Protein AF-A0A810N4E0-F1 (afdb_monomer_lite)

Radius of gyration: 15.89 Å; chains: 1; bounding box: 38×24×46 Å

Sequence (117 aa):
MADPGGDLTLTYKQDPAICSRVLPAQRVYGVTVRDDRDSAAGLTVELRYSGAVSGTRTMLPRGDTFHATIGPFAYEDHGDLTGRITVTVVATDSDGAATTIRGNPMDLVGCPGIRIG

pLDDT: mean 73.1, std 13.66, range [44.66, 92.38]

Secondary structure (DSSP, 8-state):
-----S--EEEEEE-GGG--SS--EEEEEEEE---SS--TTT-EEEEEEEESS-EEEEPEEETTEEEEEEEEEPHHHHSS--EEEEEEEEEE-TTS-EEEEEPPPEEE---TT----

Foldseek 3Di:
DFALDDDWDKDKDFPPPPQDLFQQGKIKIKIQGHGPPDAPVQKWKKKFKDWLDTDIDTFDDDHRMTMDMDDSDTCVRQPQSWTKMKIKMWMAGNVGHIDIDTDDIDITGTDPDPDDD

Organism: NCBI:txid338584

Structure (mmCIF, N/CA/C/O backbone):
data_AF-A0A810N4E0-F1
#
_entry.id   AF-A0A810N4E0-F1
#
loop_
_atom_site.group_PDB
_atom_site.id
_atom_site.type_symbol
_atom_site.label_atom_id
_atom_site.label_alt_id
_atom_site.label_comp_id
_atom_site.label_asym_id
_atom_site.label_entity_id
_atom_site.label_seq_id
_atom_site.pdbx_PDB_ins_code
_atom_site.Cartn_x
_atom_site.Cartn_y
_atom_site.Cartn_z
_atom_site.occupancy
_atom_site.B_iso_or_equiv
_atom_site.auth_seq_id
_atom_site.auth_comp_id
_atom_site.auth_asym_id
_atom_site.auth_atom_id
_atom_site.pdbx_PDB_model_num
ATOM 1 N N . MET A 1 1 ? -18.116 -10.764 17.312 1.00 46.34 1 MET A N 1
ATOM 2 C CA . MET A 1 1 ? -16.971 -10.958 16.405 1.00 46.34 1 MET A CA 1
ATOM 3 C C . MET A 1 1 ? -16.698 -9.591 15.848 1.00 46.34 1 MET A C 1
ATOM 5 O O . MET A 1 1 ? -17.554 -9.096 15.135 1.00 46.34 1 MET A O 1
ATOM 9 N N . ALA A 1 2 ? -15.638 -8.952 16.324 1.00 48.84 2 ALA A N 1
ATOM 10 C CA . ALA A 1 2 ? -15.214 -7.675 15.793 1.00 48.84 2 ALA A CA 1
ATOM 11 C C . ALA A 1 2 ? -14.464 -7.955 14.501 1.00 48.84 2 ALA A C 1
ATOM 13 O O . ALA A 1 2 ? -13.494 -8.711 14.510 1.00 48.84 2 ALA A O 1
ATOM 14 N N . ASP A 1 3 ? -14.996 -7.475 13.395 1.00 58.50 3 ASP A N 1
ATOM 15 C CA . ASP A 1 3 ? -14.223 -7.262 12.191 1.00 58.50 3 ASP A CA 1
ATOM 16 C C . ASP A 1 3 ? -13.901 -5.767 12.133 1.00 58.50 3 ASP A C 1
ATOM 18 O O . ASP A 1 3 ? -14.648 -4.962 12.690 1.00 58.50 3 ASP A O 1
ATOM 22 N N . PRO A 1 4 ? -12.835 -5.366 11.433 1.00 57.88 4 PRO A N 1
ATOM 23 C CA . PRO A 1 4 ? -12.808 -4.038 10.862 1.00 57.88 4 PRO A CA 1
ATOM 24 C C . PRO A 1 4 ? -13.876 -3.977 9.771 1.00 57.88 4 PRO A C 1
ATOM 26 O O . PRO A 1 4 ? -13.631 -4.273 8.596 1.00 57.88 4 PRO A O 1
ATOM 29 N N . GLY A 1 5 ? -15.106 -3.732 10.224 1.00 51.84 5 GLY A N 1
ATOM 30 C CA . GLY A 1 5 ? -16.337 -3.715 9.456 1.00 51.84 5 GLY A CA 1
ATOM 31 C C . GLY A 1 5 ? -16.502 -2.396 8.719 1.00 51.84 5 GLY A C 1
ATOM 32 O O . GLY A 1 5 ? -16.906 -1.381 9.289 1.00 51.84 5 GLY A O 1
ATOM 33 N N . GLY A 1 6 ? -16.237 -2.422 7.413 1.00 50.56 6 GLY A N 1
ATOM 34 C CA . GLY A 1 6 ? -16.424 -1.268 6.545 1.00 50.56 6 GLY A CA 1
ATOM 35 C C . GLY A 1 6 ? -16.348 -1.597 5.060 1.00 50.56 6 GLY A C 1
ATOM 36 O O . GLY A 1 6 ? -15.827 -2.634 4.650 1.00 50.56 6 GLY A O 1
ATOM 37 N N . ASP A 1 7 ? -16.852 -0.677 4.239 1.00 55.38 7 ASP A N 1
ATOM 38 C CA . ASP A 1 7 ? -16.701 -0.737 2.787 1.00 55.38 7 ASP A CA 1
ATOM 39 C C . ASP A 1 7 ? -15.265 -0.375 2.399 1.00 55.38 7 ASP A C 1
ATOM 41 O O . ASP A 1 7 ? -14.864 0.793 2.429 1.00 55.38 7 ASP A O 1
ATOM 45 N N . LEU A 1 8 ? -14.487 -1.377 1.987 1.00 56.03 8 LEU A N 1
ATOM 46 C CA . LEU A 1 8 ? -13.149 -1.158 1.449 1.00 56.03 8 LEU A CA 1
ATOM 47 C C . LEU A 1 8 ? -13.202 -0.915 -0.055 1.00 56.03 8 LEU A C 1
ATOM 49 O O . LEU A 1 8 ? -13.228 -1.834 -0.872 1.00 56.03 8 LEU A O 1
ATOM 53 N N . THR A 1 9 ? -13.176 0.364 -0.419 1.00 64.94 9 THR A N 1
ATOM 54 C CA . THR A 1 9 ? -13.059 0.794 -1.816 1.00 64.94 9 THR A CA 1
ATOM 55 C C . THR A 1 9 ? -11.597 1.050 -2.150 1.00 64.94 9 THR A C 1
ATOM 57 O O . THR A 1 9 ? -10.994 1.976 -1.608 1.00 64.94 9 THR A O 1
ATOM 60 N N . LEU A 1 10 ? -11.030 0.234 -3.043 1.00 63.59 10 LEU A N 1
ATOM 61 C CA . LEU A 1 10 ? -9.686 0.437 -3.578 1.00 63.59 10 LEU A CA 1
ATOM 62 C C . LEU A 1 10 ? -9.752 1.377 -4.783 1.00 63.59 10 LEU A C 1
ATOM 64 O O . LEU A 1 10 ? -10.251 1.008 -5.847 1.00 63.59 10 LEU A O 1
ATOM 68 N N . THR A 1 11 ? -9.181 2.563 -4.636 1.00 65.94 11 THR A N 1
ATOM 69 C CA . THR A 1 11 ? -9.032 3.528 -5.722 1.00 65.94 11 THR A CA 1
ATOM 70 C C . THR A 1 11 ? -7.559 3.613 -6.080 1.00 65.94 11 THR A C 1
ATOM 72 O O . THR A 1 11 ? -6.707 3.795 -5.212 1.00 65.94 11 THR A O 1
ATOM 75 N N . TYR A 1 12 ? -7.233 3.498 -7.362 1.00 66.62 12 TYR A N 1
ATOM 76 C CA . TYR A 1 12 ? -5.865 3.676 -7.832 1.00 66.62 12 TYR A CA 1
ATOM 77 C C . TYR A 1 12 ? -5.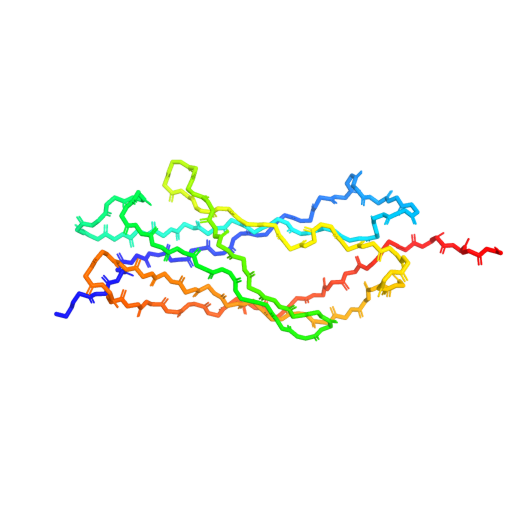795 4.867 -8.776 1.00 66.62 12 TYR A C 1
ATOM 79 O O . TYR A 1 12 ? -6.677 5.085 -9.608 1.00 66.62 12 TYR A O 1
ATOM 87 N N . LYS A 1 13 ? -4.718 5.640 -8.654 1.00 63.06 13 LYS A N 1
ATOM 88 C CA . LYS A 1 13 ? -4.366 6.676 -9.618 1.00 63.06 13 LYS A CA 1
ATOM 89 C C . LYS A 1 13 ? -2.974 6.364 -10.141 1.00 63.06 13 LYS A C 1
ATOM 91 O O . LYS A 1 13 ? -2.000 6.327 -9.386 1.00 63.06 13 LYS A O 1
ATOM 96 N N . GLN A 1 14 ? -2.883 6.114 -11.443 1.00 58.03 14 GLN A N 1
ATOM 97 C CA . GLN A 1 14 ? -1.609 6.252 -12.130 1.00 58.03 14 GLN A CA 1
ATOM 98 C C . GLN A 1 14 ? -1.296 7.742 -12.154 1.00 58.03 14 GLN A C 1
ATOM 100 O O . GLN A 1 14 ? -2.107 8.523 -12.645 1.00 58.03 14 GLN A O 1
ATOM 105 N N . ASP A 1 15 ? -0.158 8.132 -11.591 1.00 56.22 15 ASP A N 1
ATOM 106 C CA . ASP A 1 15 ? 0.370 9.463 -11.837 1.00 56.22 15 ASP A CA 1
ATOM 107 C C . ASP A 1 15 ? 1.200 9.403 -13.130 1.00 56.22 15 ASP A C 1
ATOM 109 O O . ASP A 1 15 ? 2.283 8.813 -13.124 1.00 56.22 15 ASP A O 1
ATOM 113 N N . PRO A 1 16 ? 0.694 9.918 -14.267 1.00 50.66 16 PRO A N 1
ATOM 114 C CA . PRO A 1 16 ? 1.446 9.934 -15.517 1.00 50.66 16 PRO A CA 1
ATOM 115 C C . PRO A 1 16 ? 2.621 10.929 -15.485 1.00 50.66 16 PRO A C 1
ATOM 117 O O . PRO A 1 16 ? 3.434 10.915 -16.405 1.00 50.66 16 PRO A O 1
ATOM 120 N N . ALA A 1 17 ? 2.728 11.789 -14.461 1.00 47.88 17 ALA A N 1
ATOM 121 C CA . ALA A 1 17 ? 3.710 12.872 -14.407 1.00 47.88 17 ALA A CA 1
ATOM 122 C C . ALA A 1 17 ? 5.114 12.442 -13.948 1.00 47.88 17 ALA A C 1
ATOM 124 O O . ALA A 1 17 ? 6.055 13.223 -14.063 1.00 47.88 17 ALA A O 1
ATOM 125 N N . ILE A 1 18 ? 5.289 11.208 -13.466 1.00 53.06 18 ILE A N 1
ATOM 126 C CA . ILE A 1 18 ? 6.589 10.682 -13.014 1.00 53.06 18 ILE A CA 1
ATOM 127 C C . ILE A 1 18 ? 7.083 9.636 -14.014 1.00 53.06 18 ILE A C 1
ATOM 129 O O . ILE A 1 18 ? 7.562 8.577 -13.639 1.00 53.06 18 ILE A O 1
ATOM 133 N N . CYS A 1 19 ? 6.928 9.909 -15.310 1.00 53.62 19 CYS A N 1
ATOM 134 C CA . CYS A 1 19 ? 7.683 9.188 -16.323 1.00 53.62 19 CYS A CA 1
ATOM 135 C C . CYS A 1 19 ? 9.001 9.914 -16.561 1.00 53.62 19 CYS A C 1
ATOM 137 O O . CYS A 1 19 ? 9.051 10.954 -17.214 1.00 53.62 19 CYS A O 1
ATOM 139 N N . SER A 1 20 ? 10.079 9.366 -16.006 1.00 59.59 20 SER A N 1
ATOM 140 C CA . SER A 1 20 ? 11.436 9.863 -16.221 1.00 59.59 20 SER A CA 1
ATOM 141 C C . SER A 1 20 ? 12.381 8.702 -16.510 1.00 59.59 20 SER A C 1
ATOM 143 O O . SER A 1 20 ? 12.071 7.554 -16.202 1.00 59.59 20 SER A O 1
ATOM 145 N N . ARG A 1 21 ? 13.567 8.996 -17.060 1.00 56.66 21 ARG A N 1
ATOM 146 C CA . ARG A 1 21 ? 14.623 7.985 -17.273 1.00 56.66 21 ARG A CA 1
ATOM 147 C C . ARG A 1 21 ? 15.075 7.287 -15.986 1.00 56.66 21 ARG A C 1
ATOM 149 O O . ARG A 1 21 ? 15.694 6.239 -16.073 1.00 56.66 21 ARG A O 1
ATOM 156 N N . VAL A 1 22 ? 14.790 7.870 -14.820 1.00 56.16 22 VAL A N 1
ATOM 157 C CA . VAL A 1 22 ? 15.258 7.375 -13.519 1.00 56.16 22 VAL A CA 1
ATOM 158 C C . VAL A 1 22 ? 14.152 6.631 -12.767 1.00 56.16 22 VAL A C 1
ATOM 160 O O . VAL A 1 22 ? 14.442 5.647 -12.102 1.00 56.16 22 VAL A O 1
ATOM 163 N N . LEU A 1 23 ? 12.886 7.038 -12.913 1.00 62.25 23 LEU A N 1
ATOM 164 C CA . LEU A 1 23 ? 11.733 6.447 -12.221 1.00 62.25 23 LEU A CA 1
ATOM 165 C C . LEU A 1 23 ? 10.660 6.012 -13.239 1.00 62.25 23 LEU A C 1
ATOM 167 O O . LEU A 1 23 ? 9.763 6.796 -13.537 1.00 62.25 23 LEU A O 1
ATOM 171 N N . PRO A 1 24 ? 10.749 4.804 -13.820 1.00 54.97 24 PRO A N 1
ATOM 172 C CA . PRO A 1 24 ? 9.833 4.333 -14.863 1.00 54.97 24 PRO A CA 1
ATOM 173 C C . PRO A 1 24 ? 8.411 3.985 -14.405 1.00 54.97 24 PRO A C 1
ATOM 175 O O . PRO A 1 24 ? 7.542 3.812 -15.259 1.00 54.97 24 PRO A O 1
ATOM 178 N N . ALA A 1 25 ? 8.140 3.834 -13.103 1.00 60.31 25 ALA A N 1
ATOM 179 C CA . ALA A 1 25 ? 6.793 3.510 -12.636 1.00 60.31 25 ALA A CA 1
ATOM 180 C C . ALA A 1 25 ? 6.536 3.914 -11.178 1.00 60.31 25 ALA A C 1
ATOM 182 O O . ALA A 1 25 ? 7.288 3.560 -10.268 1.00 60.31 25 ALA A O 1
ATOM 183 N N . GLN A 1 26 ? 5.397 4.571 -10.954 1.00 65.06 26 GLN A N 1
ATOM 184 C CA . GLN A 1 26 ? 4.789 4.770 -9.641 1.00 65.06 26 GLN A CA 1
ATOM 185 C C . GLN A 1 26 ? 3.272 4.549 -9.733 1.00 65.06 26 GLN A C 1
ATOM 187 O O . GLN A 1 26 ? 2.625 4.851 -10.746 1.00 65.06 26 GLN A O 1
ATOM 192 N N . ARG A 1 27 ? 2.688 4.000 -8.667 1.00 66.75 27 ARG A N 1
ATOM 193 C CA . ARG A 1 27 ? 1.237 3.855 -8.502 1.00 66.75 27 ARG A CA 1
ATOM 194 C C . ARG A 1 27 ? 0.839 4.278 -7.096 1.00 66.75 27 ARG A C 1
ATOM 196 O O . ARG A 1 27 ? 1.438 3.820 -6.125 1.00 66.75 27 ARG A O 1
ATOM 203 N N . VAL A 1 28 ? -0.179 5.127 -6.994 1.00 66.38 28 VAL A N 1
ATOM 204 C CA . VAL A 1 28 ? -0.765 5.524 -5.710 1.00 66.38 28 VAL A CA 1
ATOM 205 C C . VAL A 1 28 ? -2.064 4.759 -5.508 1.00 66.38 28 VAL A C 1
ATOM 207 O O . VAL A 1 28 ? -2.921 4.736 -6.396 1.00 66.38 28 VAL A O 1
ATOM 210 N N . TYR A 1 29 ? -2.191 4.148 -4.336 1.00 67.25 29 TYR A N 1
ATOM 211 C CA . TYR A 1 29 ? -3.364 3.413 -3.887 1.00 67.25 29 TYR A CA 1
ATOM 212 C C . TYR A 1 29 ? -3.987 4.145 -2.713 1.00 67.25 29 TYR A C 1
ATOM 214 O O . TYR A 1 29 ? -3.320 4.404 -1.712 1.00 67.25 29 TYR A O 1
ATOM 222 N N . GLY A 1 30 ? -5.269 4.453 -2.850 1.00 69.19 30 GLY A N 1
ATOM 223 C CA . GLY A 1 30 ? -6.126 4.879 -1.760 1.00 69.19 30 GLY A CA 1
ATOM 224 C C . GLY A 1 30 ? -7.083 3.751 -1.408 1.00 69.19 30 GLY A C 1
ATOM 225 O O . GLY A 1 30 ? -7.650 3.116 -2.297 1.00 69.19 30 GLY A O 1
ATOM 226 N N . VAL A 1 31 ? -7.277 3.508 -0.120 1.00 73.44 31 VAL A N 1
ATOM 227 C CA . VAL A 1 31 ? -8.347 2.652 0.382 1.00 73.44 31 VAL A CA 1
ATOM 228 C C . VAL A 1 31 ? -9.116 3.407 1.452 1.00 73.44 31 VAL A C 1
ATOM 230 O O . VAL A 1 31 ? -8.528 4.106 2.271 1.00 73.44 31 VAL A O 1
ATOM 233 N N . THR A 1 32 ? -10.436 3.304 1.435 1.00 72.94 32 THR A N 1
ATOM 234 C CA . THR A 1 32 ? -11.247 3.744 2.578 1.00 72.94 32 THR A CA 1
ATOM 235 C C . THR A 1 32 ? -11.413 2.542 3.487 1.00 72.94 32 THR A C 1
ATOM 237 O O . THR A 1 32 ? -11.782 1.481 2.999 1.00 72.94 32 THR A O 1
ATOM 240 N N . VAL A 1 33 ? -11.092 2.679 4.769 1.00 72.19 33 VAL A N 1
ATOM 241 C CA . VAL A 1 33 ? -11.344 1.636 5.766 1.00 72.19 33 VAL A CA 1
ATOM 242 C C . VAL A 1 33 ? -12.189 2.271 6.844 1.00 72.19 33 VAL A C 1
ATOM 244 O O . VAL A 1 33 ? -11.837 3.335 7.351 1.00 72.19 33 VAL A O 1
ATOM 247 N N . ARG A 1 34 ? -13.306 1.630 7.167 1.00 71.06 34 ARG A N 1
ATOM 248 C CA . ARG A 1 34 ? -14.159 2.031 8.273 1.00 71.06 34 ARG A CA 1
ATOM 249 C C . ARG A 1 34 ? -14.232 0.874 9.254 1.00 71.06 34 ARG A C 1
ATOM 251 O O . ARG A 1 34 ? -14.201 -0.277 8.837 1.00 71.06 34 ARG A O 1
ATOM 258 N N . ASP A 1 35 ? -14.290 1.230 10.520 1.00 71.50 35 ASP A N 1
ATOM 259 C CA . ASP A 1 35 ? -14.498 0.336 11.644 1.00 71.50 35 ASP A CA 1
ATOM 260 C C . ASP A 1 35 ? -15.592 0.975 12.513 1.00 71.50 35 ASP A C 1
ATOM 262 O O . ASP A 1 35 ? -15.758 2.203 12.518 1.00 71.50 35 ASP A O 1
ATOM 266 N N . ASP A 1 36 ? -16.422 0.158 13.149 1.00 71.25 36 ASP A N 1
ATOM 267 C CA . ASP A 1 36 ? -17.547 0.616 13.959 1.00 71.25 36 ASP A CA 1
ATOM 268 C C . ASP A 1 36 ? -17.134 1.039 15.380 1.00 71.25 36 ASP A C 1
ATOM 270 O O . ASP A 1 36 ? -17.893 1.746 16.051 1.00 71.25 36 ASP A O 1
ATOM 274 N N . ARG A 1 37 ? -15.930 0.661 15.825 1.00 71.56 37 ARG A N 1
ATOM 275 C CA . ARG A 1 37 ? -15.376 0.917 17.163 1.00 71.56 37 ARG A CA 1
ATOM 276 C C . ARG A 1 37 ? -14.103 1.766 17.144 1.00 71.56 37 ARG A C 1
ATOM 278 O O . ARG A 1 37 ? -13.892 2.545 18.073 1.00 71.56 37 ARG A O 1
ATOM 285 N N . ASP A 1 38 ? -13.295 1.666 16.096 1.00 77.88 38 ASP A N 1
ATOM 286 C CA . ASP A 1 38 ? -12.011 2.337 15.948 1.00 77.88 38 ASP A CA 1
ATOM 287 C C . ASP A 1 38 ? -12.067 3.513 14.967 1.00 77.88 38 ASP A C 1
ATOM 289 O O . ASP A 1 38 ? -12.625 3.466 13.870 1.00 77.88 38 ASP A O 1
ATOM 293 N N . SER A 1 39 ? -11.409 4.606 15.356 1.00 79.88 39 SER A N 1
ATOM 294 C CA . SER A 1 39 ? -11.091 5.686 14.418 1.00 79.88 39 SER A CA 1
ATOM 295 C C . SER A 1 39 ? -9.947 5.270 13.488 1.00 79.88 39 SER A C 1
ATOM 297 O O . SER A 1 39 ? -9.167 4.379 13.819 1.00 79.88 39 SER A O 1
ATOM 299 N N . ALA A 1 40 ? -9.743 5.987 12.379 1.00 77.88 40 ALA A N 1
ATOM 300 C CA . ALA A 1 40 ? -8.631 5.721 11.459 1.00 77.88 40 ALA A CA 1
ATOM 301 C C . ALA A 1 40 ? -7.238 5.708 12.134 1.00 77.88 40 ALA A C 1
ATOM 303 O O . ALA A 1 40 ? -6.314 5.081 11.627 1.00 77.88 40 ALA A O 1
ATOM 304 N N . ALA A 1 41 ? -7.069 6.371 13.284 1.00 80.81 41 ALA A N 1
ATOM 305 C CA . ALA A 1 41 ? -5.818 6.344 14.045 1.00 80.81 41 ALA A CA 1
ATOM 306 C C . ALA A 1 41 ? -5.577 5.026 14.808 1.00 80.81 41 ALA A C 1
ATOM 308 O O . ALA A 1 41 ? -4.434 4.733 15.149 1.00 80.81 41 ALA A O 1
ATOM 309 N N . GLY A 1 42 ? -6.633 4.257 15.090 1.00 83.12 42 GLY A N 1
ATOM 310 C CA . GLY A 1 42 ? -6.562 2.950 15.753 1.00 83.12 42 GLY A CA 1
ATOM 311 C C . GLY A 1 42 ? -6.356 1.783 14.788 1.00 83.12 42 GLY A C 1
ATOM 312 O O . GLY A 1 42 ? -6.057 0.678 15.227 1.00 83.12 42 GLY A O 1
ATOM 313 N N . LEU A 1 43 ? -6.474 2.026 13.480 1.00 86.62 43 LEU A N 1
ATOM 314 C CA . LEU A 1 43 ? -6.354 0.993 12.459 1.00 86.62 43 LEU A CA 1
ATOM 315 C C . LEU A 1 43 ? -4.926 0.895 11.923 1.00 86.62 43 LEU A C 1
ATOM 317 O O . LEU A 1 43 ? -4.308 1.890 11.537 1.00 86.62 43 LEU A O 1
ATOM 321 N N . THR A 1 44 ? -4.434 -0.334 11.798 1.00 90.81 44 THR A N 1
ATOM 322 C CA . THR A 1 44 ? -3.234 -0.640 11.015 1.00 90.81 44 THR A CA 1
ATOM 323 C C . THR A 1 44 ? -3.655 -1.160 9.651 1.00 90.81 44 THR A C 1
ATOM 325 O O . THR A 1 44 ? -4.298 -2.200 9.556 1.00 90.81 44 THR A O 1
ATOM 328 N N . VAL A 1 45 ? -3.281 -0.459 8.579 1.00 89.50 45 VAL A N 1
ATOM 329 C CA . VAL A 1 45 ? -3.640 -0.854 7.211 1.00 89.50 45 VAL A CA 1
ATOM 330 C C . VAL A 1 45 ? -2.379 -1.147 6.407 1.00 89.50 45 VAL A C 1
ATOM 332 O O . VAL A 1 45 ? -1.508 -0.293 6.259 1.00 89.50 45 VAL A O 1
ATOM 335 N N . GLU A 1 46 ? -2.271 -2.356 5.867 1.00 92.38 46 GLU A N 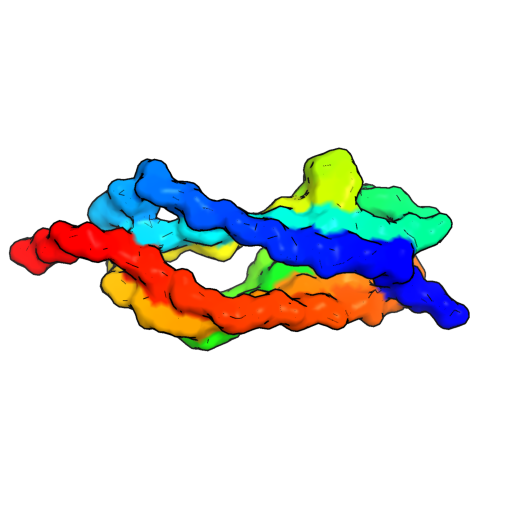1
ATOM 336 C CA . GLU A 1 46 ? -1.155 -2.809 5.042 1.00 92.38 46 GLU A CA 1
ATOM 337 C C . GLU A 1 46 ? -1.591 -3.051 3.600 1.00 92.38 46 GLU A C 1
ATOM 339 O O . GLU A 1 46 ? -2.517 -3.812 3.326 1.00 92.38 46 GLU A O 1
ATOM 344 N N . LEU A 1 47 ? -0.851 -2.477 2.659 1.00 89.50 47 LEU A N 1
ATOM 345 C CA . LEU A 1 47 ? -0.908 -2.797 1.243 1.00 89.50 47 LEU A CA 1
ATOM 346 C C . LEU A 1 47 ? 0.143 -3.863 0.926 1.00 89.50 47 LEU A C 1
ATOM 348 O O . LEU A 1 47 ? 1.343 -3.614 1.025 1.00 89.50 47 LEU A O 1
ATOM 352 N N . ARG A 1 48 ? -0.298 -5.033 0.486 1.00 92.19 48 ARG A N 1
ATOM 353 C CA . ARG A 1 48 ? 0.543 -6.122 -0.013 1.00 92.19 48 ARG A CA 1
ATOM 354 C C . ARG A 1 48 ? 0.383 -6.218 -1.519 1.00 92.19 48 ARG A C 1
ATOM 356 O O . ARG A 1 48 ? -0.733 -6.174 -2.030 1.00 92.19 48 ARG A O 1
ATOM 363 N N . TYR A 1 49 ? 1.481 -6.362 -2.241 1.00 89.25 49 TYR A N 1
ATOM 364 C CA . TYR A 1 49 ? 1.459 -6.539 -3.688 1.00 89.25 49 TYR A CA 1
ATOM 365 C C . TYR A 1 49 ? 2.384 -7.673 -4.116 1.00 89.25 49 TYR A C 1
ATOM 367 O O . TYR A 1 49 ? 3.362 -7.983 -3.439 1.00 89.25 49 TYR A O 1
ATOM 375 N N . SER A 1 50 ? 2.036 -8.327 -5.222 1.00 90.12 50 SER A N 1
ATOM 376 C CA . SER A 1 50 ? 2.766 -9.469 -5.785 1.00 90.12 50 SER A CA 1
ATOM 377 C C . SER A 1 50 ? 2.566 -9.559 -7.297 1.00 90.12 50 SER A C 1
ATOM 379 O O . SER A 1 50 ? 1.604 -8.994 -7.816 1.00 90.12 50 SER A O 1
ATOM 381 N N . GLY A 1 51 ? 3.441 -10.279 -8.003 1.00 89.44 51 GLY A N 1
ATOM 382 C CA . GLY A 1 51 ? 3.425 -10.408 -9.463 1.00 89.44 51 GLY A CA 1
ATOM 383 C C . GLY A 1 51 ? 4.758 -9.959 -10.050 1.00 89.44 51 GLY A C 1
ATOM 384 O O . GLY A 1 51 ? 5.797 -10.452 -9.624 1.00 89.44 51 GLY A O 1
ATOM 385 N N . ALA A 1 52 ? 4.730 -9.003 -10.981 1.00 83.38 52 ALA A N 1
ATOM 386 C CA . ALA A 1 52 ? 5.940 -8.407 -11.564 1.00 83.38 52 ALA A CA 1
ATOM 387 C C . ALA A 1 52 ? 6.878 -7.771 -10.516 1.00 83.38 52 ALA A C 1
ATOM 389 O O . ALA A 1 52 ? 8.093 -7.772 -10.676 1.00 83.38 52 ALA A O 1
ATOM 390 N N . VAL A 1 53 ? 6.305 -7.256 -9.426 1.00 83.62 53 VAL A N 1
ATOM 391 C CA . VAL A 1 53 ? 7.004 -6.804 -8.218 1.00 83.62 53 VAL A CA 1
ATOM 392 C C . VAL A 1 53 ? 6.215 -7.244 -6.999 1.00 83.62 53 VAL A C 1
ATOM 394 O O . VAL A 1 53 ? 4.989 -7.383 -7.056 1.00 83.62 53 VAL A O 1
ATOM 397 N N . SER A 1 54 ? 6.910 -7.427 -5.881 1.00 89.38 54 SER A N 1
ATOM 398 C CA . SER A 1 54 ? 6.291 -7.787 -4.611 1.00 89.38 54 SER A CA 1
ATOM 399 C C . SER A 1 54 ? 6.786 -6.930 -3.461 1.00 89.38 54 SER A C 1
ATOM 401 O O . SER A 1 54 ? 7.935 -6.493 -3.4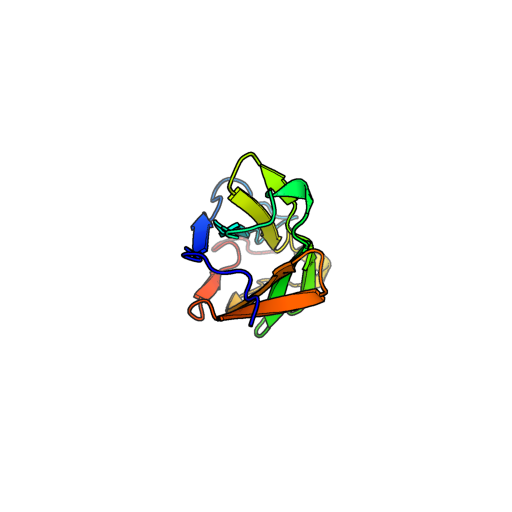50 1.00 89.38 54 SER A O 1
ATOM 403 N N . GLY A 1 55 ? 5.925 -6.718 -2.475 1.00 89.81 55 GLY A N 1
ATOM 404 C CA . GLY A 1 55 ? 6.282 -6.004 -1.261 1.00 89.81 55 GLY A CA 1
ATOM 405 C C . GLY A 1 55 ? 5.081 -5.715 -0.376 1.00 89.81 55 GLY A C 1
ATOM 406 O O . GLY A 1 55 ? 3.932 -5.986 -0.734 1.00 89.81 55 GLY A O 1
ATOM 407 N N . THR A 1 56 ? 5.382 -5.139 0.783 1.00 92.25 56 THR A N 1
ATOM 408 C CA . THR A 1 56 ? 4.398 -4.682 1.762 1.00 92.25 56 THR A CA 1
ATOM 409 C C . THR A 1 56 ? 4.669 -3.219 2.085 1.00 92.25 56 THR A C 1
ATOM 411 O O . THR A 1 56 ? 5.819 -2.803 2.228 1.00 92.25 56 THR A O 1
ATOM 414 N N . ARG A 1 57 ? 3.607 -2.425 2.191 1.00 91.00 57 ARG A N 1
ATOM 415 C CA . ARG A 1 57 ? 3.644 -1.014 2.574 1.00 91.00 57 ARG A CA 1
ATOM 416 C C . ARG A 1 57 ? 2.570 -0.758 3.617 1.00 91.00 57 ARG A C 1
ATOM 418 O O . ARG A 1 57 ? 1.405 -1.045 3.369 1.00 91.00 57 ARG A O 1
ATOM 425 N N . THR A 1 58 ? 2.937 -0.157 4.738 1.00 91.44 58 THR A N 1
ATOM 426 C CA . THR A 1 58 ? 1.950 0.428 5.649 1.00 91.44 58 THR A CA 1
ATOM 427 C C . THR A 1 58 ? 1.293 1.622 4.961 1.00 91.44 58 THR A C 1
ATOM 429 O O . THR A 1 58 ? 1.981 2.474 4.392 1.00 91.44 58 THR A O 1
ATOM 432 N N . MET A 1 59 ? -0.034 1.667 4.976 1.00 89.19 59 MET A N 1
ATOM 433 C CA . MET A 1 59 ? -0.818 2.781 4.465 1.00 89.19 59 MET A CA 1
ATOM 434 C C . MET A 1 59 ? -0.987 3.827 5.563 1.00 89.19 59 MET A C 1
ATOM 436 O O . MET A 1 59 ? -1.228 3.495 6.721 1.00 89.19 59 MET A O 1
ATOM 440 N N . LEU A 1 60 ? -0.853 5.099 5.199 1.00 88.56 60 LEU A N 1
ATOM 441 C CA . LEU A 1 60 ? -0.947 6.208 6.141 1.00 88.56 60 LEU A CA 1
ATOM 442 C C . LEU A 1 60 ? -2.347 6.830 6.092 1.00 88.56 60 LEU A C 1
ATOM 444 O O . LEU A 1 60 ? -2.851 7.066 4.986 1.00 88.56 60 LEU A O 1
ATOM 448 N N . PRO A 1 61 ? -2.964 7.132 7.247 1.00 86.69 61 PRO A N 1
ATOM 449 C CA . PRO A 1 61 ? -4.268 7.777 7.285 1.00 86.69 61 PRO A CA 1
ATOM 450 C C . PRO A 1 61 ? -4.196 9.222 6.762 1.00 86.69 61 PRO A C 1
ATOM 452 O O . PRO A 1 61 ? -3.257 9.976 7.020 1.00 86.69 61 PRO A O 1
ATOM 455 N N . ARG A 1 62 ? -5.231 9.614 6.023 1.00 84.25 62 ARG A N 1
ATOM 456 C CA . ARG A 1 62 ? -5.555 10.959 5.541 1.00 84.25 62 ARG A CA 1
ATOM 457 C C . ARG A 1 62 ? -7.064 11.154 5.674 1.00 84.25 62 ARG A C 1
ATOM 459 O O . ARG A 1 62 ? -7.827 10.811 4.767 1.00 84.25 62 ARG A O 1
ATOM 466 N N . GLY A 1 63 ? -7.482 11.694 6.818 1.00 82.88 63 GLY A N 1
ATOM 467 C CA . GLY A 1 63 ? -8.894 11.694 7.208 1.00 82.88 63 GLY A CA 1
ATOM 468 C C . GLY A 1 63 ? -9.393 10.255 7.338 1.00 82.88 63 GLY A C 1
ATOM 469 O O . GLY A 1 63 ? -8.718 9.434 7.952 1.00 82.88 63 GLY A O 1
ATOM 470 N N . ASP A 1 64 ? -10.502 9.942 6.672 1.00 77.31 64 ASP A N 1
ATOM 471 C CA . ASP A 1 64 ? -11.121 8.606 6.682 1.00 77.31 64 ASP A CA 1
ATOM 472 C C . ASP A 1 64 ? -10.539 7.647 5.624 1.00 77.31 64 ASP A C 1
ATOM 474 O O . ASP A 1 64 ? -11.055 6.556 5.389 1.00 77.31 64 ASP A O 1
ATOM 478 N N . THR A 1 65 ? -9.469 8.055 4.935 1.00 80.31 65 THR A N 1
ATOM 479 C CA . THR A 1 65 ? -8.843 7.269 3.861 1.00 80.31 65 THR A CA 1
ATOM 480 C C . THR A 1 65 ? -7.400 6.934 4.189 1.00 80.31 65 THR A C 1
ATOM 482 O O . THR A 1 65 ? -6.687 7.745 4.764 1.00 80.31 65 THR A O 1
ATOM 485 N N . PHE A 1 66 ? -6.932 5.768 3.770 1.00 85.38 66 PHE A N 1
ATOM 486 C CA . PHE A 1 66 ? -5.551 5.328 3.901 1.00 85.38 66 PHE A CA 1
ATOM 487 C C . PHE A 1 66 ? -4.881 5.339 2.535 1.00 85.38 66 PHE A C 1
ATOM 489 O O . PHE A 1 66 ? -5.460 4.892 1.545 1.00 85.38 66 PHE A O 1
ATOM 496 N N . HIS A 1 67 ? -3.649 5.838 2.472 1.00 84.50 67 HIS A N 1
ATOM 497 C CA . HIS A 1 67 ? -2.899 5.948 1.222 1.00 84.50 67 HIS A CA 1
ATOM 498 C C . HIS A 1 67 ? -1.556 5.241 1.329 1.00 84.50 67 HIS A C 1
ATOM 500 O O . HIS A 1 67 ? -0.841 5.387 2.319 1.00 84.50 67 HIS A O 1
ATOM 506 N N . ALA A 1 68 ? -1.186 4.518 0.278 1.00 84.50 68 ALA A N 1
ATOM 507 C CA . ALA A 1 68 ? 0.160 4.001 0.090 1.00 84.50 68 ALA A CA 1
ATOM 508 C C . ALA A 1 68 ? 0.583 4.111 -1.370 1.00 84.50 68 ALA A C 1
ATOM 510 O O . ALA A 1 68 ? -0.228 4.104 -2.297 1.00 84.50 68 ALA A O 1
ATOM 511 N N . THR A 1 69 ? 1.893 4.170 -1.562 1.00 82.44 69 THR A N 1
ATOM 512 C CA . THR A 1 69 ? 2.509 4.222 -2.881 1.00 82.44 69 THR A CA 1
ATOM 513 C C . THR A 1 69 ? 3.279 2.931 -3.125 1.00 82.44 69 THR A C 1
ATOM 515 O O . THR A 1 69 ? 4.110 2.525 -2.309 1.00 82.44 69 THR A O 1
ATOM 518 N N . ILE A 1 70 ? 3.019 2.300 -4.269 1.00 79.94 70 ILE A N 1
ATOM 519 C CA . ILE A 1 70 ? 3.884 1.263 -4.830 1.00 79.94 70 ILE A CA 1
ATOM 520 C C . ILE A 1 70 ? 4.873 1.964 -5.770 1.00 79.94 70 ILE A C 1
ATOM 522 O O . ILE A 1 70 ? 4.465 2.648 -6.714 1.00 79.94 70 ILE A O 1
ATOM 526 N N . GLY A 1 71 ? 6.165 1.800 -5.489 1.00 76.06 71 GLY A N 1
ATOM 527 C CA . GLY A 1 71 ? 7.248 2.545 -6.132 1.00 76.06 71 GLY A CA 1
ATOM 528 C C . GLY A 1 71 ? 7.649 3.826 -5.370 1.00 76.06 71 GLY A C 1
ATOM 529 O O . GLY A 1 71 ? 7.292 3.968 -4.195 1.00 76.06 71 GLY A O 1
ATOM 530 N N . PRO A 1 72 ? 8.391 4.747 -6.011 1.00 68.81 72 PRO A N 1
ATOM 531 C CA . PRO A 1 72 ? 8.840 4.654 -7.399 1.00 68.81 72 PRO A CA 1
ATOM 532 C C . PRO A 1 72 ? 9.854 3.515 -7.584 1.00 68.81 72 PRO A C 1
ATOM 534 O O . PRO A 1 72 ? 10.637 3.225 -6.684 1.00 68.81 72 PRO A O 1
ATOM 537 N N . PHE A 1 73 ? 9.796 2.835 -8.726 1.00 74.12 73 PHE A N 1
ATOM 538 C CA . PHE A 1 73 ? 10.780 1.816 -9.099 1.00 74.12 73 PHE A CA 1
ATOM 539 C C . PHE A 1 73 ? 11.846 2.465 -9.963 1.00 74.12 73 PHE A C 1
ATOM 541 O O . PHE A 1 73 ? 11.479 3.128 -10.931 1.00 74.12 73 PHE A O 1
ATOM 548 N N . ALA A 1 74 ? 13.122 2.299 -9.616 1.00 66.31 74 ALA A N 1
ATOM 549 C CA . ALA A 1 74 ? 14.223 2.818 -10.413 1.00 66.31 74 ALA A CA 1
ATOM 550 C C . ALA A 1 74 ? 14.474 1.930 -11.642 1.00 66.31 74 ALA A C 1
ATOM 552 O O . ALA A 1 74 ? 14.374 0.705 -11.557 1.00 66.31 74 ALA A O 1
ATOM 553 N N . TYR A 1 75 ? 14.799 2.534 -12.790 1.00 64.31 75 TYR A N 1
ATOM 554 C CA . TYR A 1 75 ? 15.081 1.765 -14.012 1.00 64.31 75 TYR A CA 1
ATOM 555 C C . TYR A 1 75 ? 16.324 0.881 -13.856 1.00 64.31 75 TYR A C 1
ATOM 557 O O . TYR A 1 75 ? 16.350 -0.235 -14.359 1.00 64.31 75 TYR A O 1
ATOM 565 N N . GLU A 1 76 ? 17.344 1.354 -13.141 1.00 64.75 76 GLU A N 1
ATOM 566 C CA . GLU A 1 76 ? 18.578 0.594 -12.895 1.00 64.75 76 GLU A CA 1
ATOM 567 C C . GLU A 1 76 ? 18.331 -0.740 -12.177 1.00 64.75 76 GLU A C 1
ATOM 569 O O . GLU A 1 76 ? 18.992 -1.731 -12.479 1.00 64.75 76 GLU A O 1
ATOM 574 N N . ASP A 1 77 ? 17.316 -0.783 -11.312 1.00 66.62 77 ASP A N 1
ATOM 575 C CA . ASP A 1 77 ? 16.974 -1.962 -10.516 1.00 66.62 77 ASP A CA 1
ATOM 576 C C . ASP A 1 77 ? 15.905 -2.846 -11.178 1.00 66.62 77 ASP A C 1
ATOM 578 O O . ASP A 1 77 ? 15.799 -4.037 -10.879 1.00 66.62 77 ASP A O 1
ATOM 582 N N . HIS A 1 78 ? 15.077 -2.269 -12.057 1.00 65.19 78 HIS A N 1
ATOM 583 C CA . HIS A 1 78 ? 13.842 -2.910 -12.525 1.00 65.19 78 HIS A CA 1
ATOM 584 C C . HIS A 1 78 ? 13.619 -2.881 -14.045 1.00 65.19 78 HIS A C 1
ATOM 586 O O . HIS A 1 78 ? 12.653 -3.478 -14.525 1.00 65.19 78 HIS A O 1
ATOM 592 N N . GLY A 1 79 ? 14.498 -2.223 -14.805 1.00 66.31 79 GLY A N 1
ATOM 593 C CA . GLY A 1 79 ? 14.413 -2.071 -16.258 1.00 66.31 79 GLY A CA 1
ATOM 594 C C . GLY A 1 79 ? 13.087 -1.469 -16.734 1.00 66.31 79 GLY A C 1
ATOM 595 O O . GLY A 1 79 ? 12.471 -0.642 -16.053 1.00 66.31 79 GLY A O 1
ATOM 596 N N . ASP A 1 80 ? 12.626 -1.925 -17.903 1.00 64.50 80 ASP A N 1
ATOM 597 C CA . ASP A 1 80 ? 11.277 -1.673 -18.425 1.00 64.50 80 ASP A CA 1
ATOM 598 C C . ASP A 1 80 ? 10.249 -2.487 -17.632 1.00 64.50 80 ASP A C 1
ATOM 600 O O . ASP A 1 80 ? 9.661 -3.454 -18.129 1.00 64.50 80 ASP A O 1
ATOM 604 N N . LEU A 1 81 ? 10.065 -2.119 -16.363 1.00 70.06 81 LEU A N 1
ATOM 605 C CA . LEU A 1 81 ? 9.211 -2.850 -15.445 1.00 70.06 81 LEU A CA 1
ATOM 606 C C . LEU A 1 81 ? 7.780 -2.890 -15.984 1.00 70.06 81 LEU A C 1
ATOM 608 O O . LEU A 1 81 ? 7.018 -1.925 -15.901 1.00 70.06 81 LEU A O 1
ATOM 612 N N . THR A 1 82 ? 7.428 -4.033 -16.551 1.00 71.06 82 THR A N 1
ATOM 613 C CA . THR A 1 82 ? 6.143 -4.298 -17.179 1.00 71.06 82 THR A CA 1
ATOM 614 C C . THR A 1 82 ? 5.629 -5.628 -16.666 1.00 71.06 82 THR A C 1
ATOM 616 O O . THR A 1 82 ? 6.369 -6.603 -16.543 1.00 71.06 82 THR A O 1
ATOM 619 N N . GLY A 1 83 ? 4.347 -5.675 -16.327 1.00 76.88 83 GLY A N 1
ATOM 620 C CA . GLY A 1 83 ? 3.706 -6.921 -15.942 1.00 76.88 83 GLY A CA 1
ATOM 621 C C . GLY A 1 83 ? 2.603 -6.741 -14.921 1.00 76.88 83 GLY A C 1
ATOM 622 O O . GLY A 1 83 ? 2.373 -5.665 -14.372 1.00 76.88 83 GLY A O 1
ATOM 623 N N . ARG A 1 84 ? 1.895 -7.837 -14.673 1.00 83.19 84 ARG A N 1
ATOM 624 C CA . ARG A 1 84 ? 0.703 -7.830 -13.836 1.00 83.19 84 ARG A CA 1
ATOM 625 C C . ARG A 1 84 ? 1.081 -7.869 -12.360 1.00 83.19 84 ARG A C 1
ATOM 627 O O . ARG A 1 84 ? 1.911 -8.680 -11.949 1.00 83.19 84 ARG A O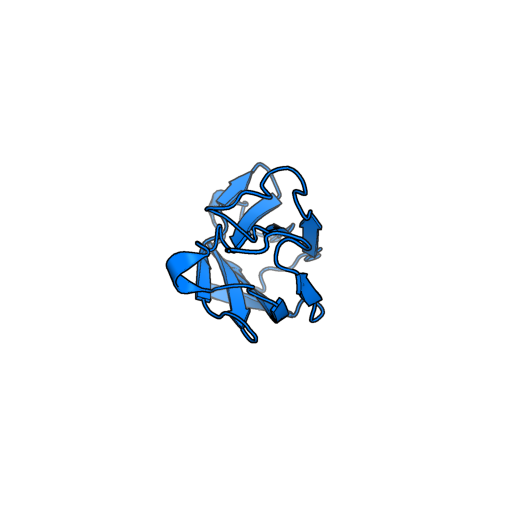 1
ATOM 634 N N . ILE A 1 85 ? 0.440 -7.024 -11.566 1.00 84.88 85 ILE A N 1
ATOM 635 C CA . ILE A 1 85 ? 0.500 -7.047 -10.108 1.00 84.88 85 ILE A CA 1
ATOM 636 C C . ILE A 1 85 ? -0.888 -7.305 -9.528 1.00 84.88 85 ILE A C 1
ATOM 638 O O . ILE A 1 85 ? -1.896 -6.827 -10.042 1.00 84.88 85 ILE A O 1
ATOM 642 N N . THR A 1 86 ? -0.944 -8.060 -8.441 1.00 87.81 86 THR A N 1
ATOM 643 C CA . THR A 1 86 ? -2.143 -8.240 -7.620 1.00 87.81 86 THR A CA 1
ATOM 644 C C . THR A 1 86 ? -1.927 -7.535 -6.300 1.00 87.81 86 THR A C 1
ATOM 646 O O . THR A 1 86 ? -0.861 -7.662 -5.698 1.00 87.81 86 THR A O 1
ATOM 649 N N . VAL A 1 87 ? -2.945 -6.809 -5.853 1.00 86.31 87 VAL A N 1
ATOM 650 C CA . VAL A 1 87 ? -2.910 -6.032 -4.618 1.00 86.31 87 VAL A CA 1
ATOM 651 C C . VAL A 1 87 ? -3.838 -6.667 -3.596 1.00 86.31 87 VAL A C 1
ATOM 653 O O . VAL A 1 87 ? -4.908 -7.167 -3.926 1.00 86.31 87 VAL A O 1
ATOM 656 N N . THR A 1 88 ? -3.422 -6.676 -2.342 1.00 88.88 88 THR A N 1
ATOM 657 C CA . THR A 1 88 ? -4.205 -7.129 -1.201 1.00 88.88 88 THR A CA 1
ATOM 658 C C . THR A 1 88 ? -4.050 -6.103 -0.092 1.00 88.88 88 THR A C 1
ATOM 660 O O . THR A 1 88 ? -2.930 -5.753 0.255 1.00 88.88 88 THR A O 1
ATOM 663 N N . VAL A 1 89 ? -5.154 -5.611 0.451 1.00 87.88 89 VAL A N 1
ATOM 664 C CA . VAL A 1 89 ? -5.162 -4.730 1.618 1.00 87.88 89 VAL A CA 1
ATOM 665 C C . VAL A 1 89 ? -5.548 -5.559 2.831 1.00 87.88 89 VAL A C 1
ATOM 667 O O . VAL A 1 89 ? -6.524 -6.304 2.772 1.00 87.88 89 VAL A O 1
ATOM 670 N N . VAL A 1 90 ? -4.789 -5.431 3.911 1.00 89.94 90 VAL A N 1
ATOM 671 C CA . VAL A 1 90 ? -5.109 -6.009 5.216 1.00 89.94 90 VAL A CA 1
ATOM 672 C C . VAL A 1 90 ? -5.332 -4.854 6.177 1.00 89.94 90 VAL A C 1
ATOM 674 O O . VAL A 1 90 ? -4.433 -4.040 6.358 1.00 89.94 90 VAL A O 1
ATOM 677 N N . ALA A 1 91 ? -6.523 -4.760 6.751 1.00 88.44 91 ALA A N 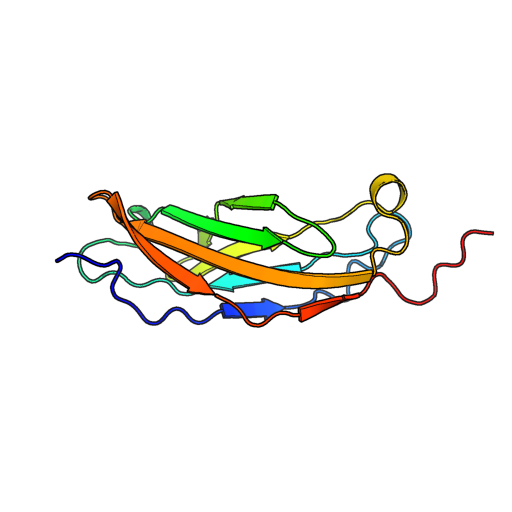1
ATOM 678 C CA . ALA A 1 91 ? -6.831 -3.810 7.810 1.00 88.44 91 ALA A CA 1
ATOM 679 C C . ALA A 1 91 ? -6.945 -4.571 9.126 1.00 88.44 91 ALA A C 1
ATOM 681 O O . ALA A 1 91 ? -7.636 -5.586 9.162 1.00 88.44 91 ALA A O 1
ATOM 682 N N . THR A 1 92 ? -6.283 -4.078 10.164 1.00 89.75 92 THR A N 1
ATOM 683 C CA . THR A 1 92 ? -6.277 -4.650 11.509 1.00 89.75 92 THR A CA 1
ATOM 684 C C . THR A 1 92 ? -6.761 -3.598 12.502 1.00 89.75 92 THR A C 1
ATOM 686 O O . THR A 1 92 ? -6.231 -2.482 12.499 1.00 89.75 92 THR A O 1
ATOM 689 N N . ASP A 1 93 ? -7.757 -3.951 13.312 1.00 88.38 93 ASP A N 1
ATOM 690 C CA . ASP A 1 93 ? -8.303 -3.112 14.383 1.00 88.38 93 ASP A CA 1
ATOM 691 C C . ASP A 1 93 ? -7.382 -3.098 15.621 1.00 88.38 93 ASP A C 1
ATOM 693 O O . ASP A 1 93 ? -6.355 -3.791 15.670 1.00 88.38 93 ASP A O 1
ATOM 697 N N . SER A 1 94 ? -7.716 -2.283 16.622 1.00 85.56 94 SER A N 1
ATOM 698 C CA . SER A 1 94 ? -6.896 -2.146 17.833 1.00 85.56 94 SER A CA 1
ATOM 699 C C . SER A 1 94 ? -6.914 -3.389 18.739 1.00 85.56 94 SER A C 1
ATOM 701 O O . SER A 1 94 ? -5.981 -3.596 19.520 1.00 85.56 94 SER A O 1
ATOM 703 N N . ASP A 1 95 ? -7.922 -4.251 18.582 1.00 86.25 95 ASP A N 1
ATOM 704 C CA . ASP A 1 95 ? -8.060 -5.540 19.268 1.00 86.25 95 ASP A CA 1
ATOM 705 C C . ASP A 1 95 ? -7.335 -6.687 18.527 1.00 86.25 95 ASP A C 1
ATOM 707 O O . ASP A 1 95 ? -7.253 -7.813 19.029 1.00 86.25 95 ASP A O 1
ATOM 711 N N . GLY A 1 96 ? -6.778 -6.413 17.343 1.00 85.31 96 GLY A N 1
ATOM 712 C CA . GLY A 1 96 ? -6.032 -7.361 16.519 1.00 85.31 96 GLY A CA 1
ATOM 713 C C . GLY A 1 96 ? -6.884 -8.167 15.534 1.00 85.31 96 GLY A C 1
ATOM 714 O O . GLY A 1 96 ? -6.357 -9.076 14.883 1.00 85.31 96 GLY A O 1
ATOM 715 N N . ALA A 1 97 ? -8.175 -7.868 15.394 1.00 85.25 97 ALA A N 1
ATOM 716 C CA . ALA A 1 97 ? -9.013 -8.457 14.363 1.00 85.25 97 ALA A CA 1
ATOM 717 C C . ALA A 1 97 ? -8.651 -7.890 12.989 1.00 85.25 97 ALA A C 1
ATOM 719 O O . ALA A 1 97 ? -8.416 -6.694 12.843 1.00 85.25 97 ALA A O 1
ATOM 720 N N . ALA A 1 98 ? -8.609 -8.748 11.966 1.00 87.38 98 ALA A N 1
ATOM 721 C CA . ALA A 1 98 ? -8.156 -8.354 10.639 1.00 87.38 98 ALA A CA 1
ATOM 722 C C . ALA A 1 98 ? -9.129 -8.745 9.525 1.00 87.38 98 ALA A C 1
ATOM 724 O O . ALA A 1 98 ? -9.606 -9.879 9.463 1.00 87.38 98 ALA A O 1
ATOM 725 N N . THR A 1 99 ? -9.319 -7.827 8.579 1.00 85.06 99 THR A N 1
ATOM 726 C CA . THR A 1 99 ? -10.069 -8.032 7.336 1.00 85.06 99 THR A CA 1
ATOM 727 C C . THR A 1 99 ? -9.125 -7.888 6.150 1.00 85.06 99 THR A C 1
ATOM 729 O O . THR A 1 99 ? -8.231 -7.043 6.130 1.00 85.06 99 THR A O 1
ATOM 732 N N . THR A 1 100 ? -9.305 -8.736 5.137 1.00 85.81 100 THR A N 1
ATOM 733 C CA . THR A 1 100 ? -8.490 -8.722 3.919 1.00 85.81 100 THR A CA 1
ATOM 734 C C . THR A 1 100 ? -9.355 -8.447 2.697 1.00 85.81 100 THR A C 1
ATOM 736 O O . THR A 1 100 ? -10.309 -9.180 2.447 1.00 85.81 100 THR A O 1
ATOM 739 N N . ILE A 1 101 ? -8.974 -7.459 1.883 1.00 80.25 101 ILE A N 1
ATOM 740 C CA . ILE A 1 101 ? -9.555 -7.239 0.554 1.00 80.25 101 ILE A CA 1
ATOM 741 C C . ILE A 1 101 ? -8.508 -7.502 -0.506 1.00 80.25 101 ILE A C 1
ATOM 743 O O . ILE A 1 101 ? -7.396 -6.982 -0.469 1.00 80.25 101 ILE A O 1
ATOM 747 N N . ARG A 1 102 ? -8.898 -8.289 -1.503 1.00 82.62 102 ARG A N 1
ATOM 748 C CA . ARG A 1 102 ? -8.113 -8.479 -2.716 1.00 82.62 102 ARG A CA 1
ATOM 749 C C . ARG A 1 102 ? -8.572 -7.470 -3.756 1.00 82.62 102 ARG A C 1
ATOM 751 O O . ARG A 1 102 ? -9.740 -7.443 -4.129 1.00 82.62 102 ARG A O 1
ATOM 758 N N . GLY A 1 103 ? -7.639 -6.644 -4.208 1.00 74.31 103 GLY A N 1
ATOM 759 C CA . GLY A 1 103 ? -7.827 -5.811 -5.381 1.00 74.31 103 GLY A CA 1
ATOM 760 C C . GLY A 1 103 ? -7.780 -6.650 -6.655 1.00 74.31 103 GLY A C 1
ATOM 761 O O . GLY A 1 103 ? -7.209 -7.744 -6.687 1.00 74.31 103 GLY A O 1
ATOM 762 N N . ASN A 1 104 ? -8.350 -6.110 -7.729 1.00 75.50 104 ASN A N 1
ATOM 76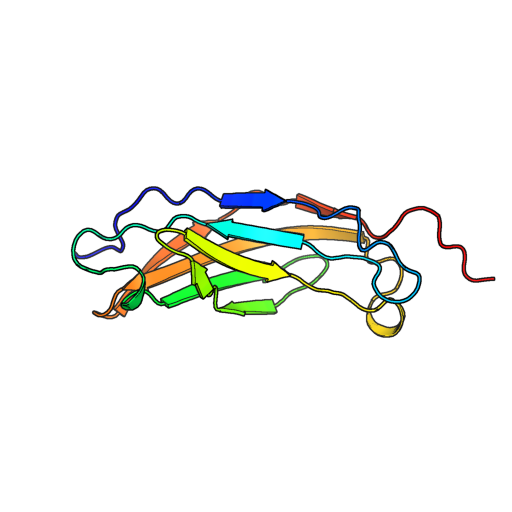3 C CA . ASN A 1 104 ? -8.232 -6.727 -9.042 1.00 75.50 104 ASN A CA 1
ATOM 764 C C . ASN A 1 104 ? -6.773 -6.691 -9.518 1.00 75.50 104 ASN A C 1
ATOM 766 O O . ASN A 1 104 ? -6.089 -5.682 -9.313 1.00 75.50 104 ASN A O 1
ATOM 770 N N . PRO A 1 105 ? -6.285 -7.754 -10.177 1.00 77.94 105 PRO A N 1
ATOM 771 C CA . PRO A 1 105 ? -4.956 -7.726 -10.757 1.00 77.94 105 PRO A CA 1
ATOM 772 C C . PRO A 1 105 ? -4.882 -6.677 -11.870 1.00 77.94 105 PRO A C 1
ATOM 774 O O . PRO A 1 105 ? -5.766 -6.624 -12.728 1.00 77.94 105 PRO A O 1
ATOM 777 N N . MET A 1 106 ? -3.811 -5.895 -11.889 1.00 75.12 106 MET A N 1
ATOM 778 C CA . MET A 1 106 ? -3.631 -4.756 -12.786 1.00 75.12 106 MET A CA 1
ATOM 779 C C . MET A 1 106 ? -2.252 -4.748 -13.425 1.00 75.12 106 MET A C 1
ATOM 781 O O . MET A 1 106 ? -1.302 -5.295 -12.869 1.00 75.12 106 MET A O 1
ATOM 785 N N . ASP A 1 107 ? -2.136 -4.080 -14.565 1.00 75.44 107 ASP A N 1
ATOM 786 C CA . ASP A 1 107 ? -0.869 -3.979 -15.269 1.00 75.44 107 ASP A CA 1
ATOM 787 C C . ASP A 1 107 ? -0.039 -2.814 -14.725 1.00 75.44 107 ASP A C 1
ATOM 789 O O . ASP A 1 107 ? -0.437 -1.639 -14.734 1.00 75.44 107 ASP A O 1
ATOM 793 N N . LEU A 1 108 ? 1.151 -3.155 -14.243 1.00 72.81 108 LEU A N 1
ATOM 794 C CA . LEU A 1 108 ? 2.220 -2.198 -14.081 1.00 72.81 108 LEU A CA 1
ATOM 795 C C . LEU A 1 108 ? 2.815 -1.964 -15.470 1.00 72.81 108 LEU A C 1
ATOM 797 O O . LEU A 1 108 ? 3.332 -2.882 -16.104 1.00 72.81 108 LEU A O 1
ATOM 801 N N . VAL A 1 109 ? 2.677 -0.738 -15.958 1.00 65.31 109 VAL A N 1
ATOM 802 C CA . VAL A 1 109 ? 3.201 -0.325 -17.258 1.00 65.31 109 VAL A CA 1
ATOM 803 C C . VAL A 1 109 ? 4.356 0.622 -16.982 1.00 65.31 109 VAL A C 1
ATOM 805 O O . VAL A 1 109 ? 4.128 1.717 -16.458 1.00 65.31 109 VAL A O 1
ATOM 808 N N . GLY A 1 110 ? 5.573 0.179 -17.294 1.00 59.03 110 GLY A N 1
ATOM 809 C CA . GLY A 1 110 ? 6.754 1.035 -17.363 1.00 59.03 110 GLY A CA 1
ATOM 810 C C . GLY A 1 110 ? 6.607 2.071 -18.478 1.00 59.03 110 GLY A C 1
ATOM 811 O O . GLY A 1 110 ? 5.778 1.916 -19.375 1.00 59.03 110 GLY A O 1
ATOM 812 N N . CYS A 1 111 ? 7.371 3.158 -18.420 1.00 58.28 111 CYS A N 1
ATOM 813 C CA . CYS A 1 111 ? 7.233 4.262 -19.372 1.00 58.28 111 CYS A CA 1
ATOM 814 C C . CYS A 1 111 ? 7.490 3.827 -20.830 1.00 58.28 111 CYS A C 1
ATOM 816 O O . CYS A 1 111 ? 8.625 3.495 -21.178 1.00 58.28 111 CYS A O 1
ATOM 818 N N . PRO A 1 112 ? 6.485 3.889 -21.724 1.00 50.16 112 PRO A N 1
ATOM 819 C CA . PRO A 1 112 ? 6.686 3.558 -23.127 1.00 50.16 112 PRO A CA 1
ATOM 820 C C . PRO A 1 112 ? 7.557 4.627 -23.805 1.00 50.16 112 PRO A C 1
ATOM 822 O O . PRO A 1 112 ? 7.214 5.807 -23.806 1.00 50.16 112 PRO A O 1
ATOM 825 N N . GLY A 1 113 ? 8.676 4.214 -24.413 1.00 48.78 113 GLY A N 1
ATOM 826 C CA . GLY A 1 113 ? 9.476 5.071 -25.301 1.00 48.78 113 GLY A CA 1
ATOM 827 C C . GLY A 1 113 ? 10.835 5.544 -24.774 1.00 48.78 113 GLY A C 1
ATOM 828 O O . GLY A 1 113 ? 11.509 6.297 -25.479 1.00 48.78 113 GLY A O 1
ATOM 829 N N . ILE A 1 114 ? 11.293 5.093 -23.603 1.00 50.44 114 ILE A N 1
ATOM 830 C CA . ILE A 1 114 ? 12.681 5.331 -23.176 1.00 50.44 114 ILE A CA 1
ATOM 831 C C . ILE A 1 114 ? 13.583 4.277 -23.828 1.00 50.44 114 ILE A C 1
ATOM 833 O O . ILE A 1 114 ? 13.867 3.234 -23.257 1.00 50.44 114 ILE A O 1
ATOM 837 N N . ARG A 1 115 ? 14.044 4.540 -25.056 1.00 44.66 115 ARG A N 1
ATOM 838 C CA . ARG A 1 115 ? 15.173 3.790 -25.622 1.00 44.66 115 ARG A CA 1
ATOM 839 C C . ARG A 1 115 ? 16.451 4.272 -24.942 1.00 44.66 115 ARG A C 1
ATOM 841 O O . ARG A 1 115 ? 16.848 5.420 -25.148 1.00 44.66 115 ARG A O 1
ATOM 848 N N . ILE A 1 116 ? 17.081 3.417 -24.142 1.00 45.28 116 ILE A N 1
ATOM 849 C CA . ILE A 1 116 ? 18.484 3.614 -23.774 1.00 45.28 116 ILE A CA 1
ATOM 850 C C . ILE A 1 116 ? 19.305 3.153 -24.977 1.00 45.28 116 ILE A C 1
ATOM 852 O O . ILE A 1 116 ? 19.278 1.978 -25.340 1.00 45.28 116 ILE A O 1
ATOM 856 N N . GLY A 1 117 ? 19.903 4.126 -25.665 1.00 52.25 117 GLY A N 1
ATOM 857 C CA . GLY A 1 117 ? 20.972 3.881 -26.629 1.00 52.25 117 GLY A CA 1
ATOM 858 C C . GLY A 1 117 ? 22.292 3.648 -25.916 1.00 52.25 117 GLY A C 1
ATOM 859 O O . GLY A 1 117 ? 22.426 4.153 -24.777 1.00 52.25 117 GLY A O 1
#